Protein AF-A0A087SBV6-F1 (afdb_monomer)

Sequence (147 aa):
MGLTNSMKKAPKVNGNNGHVNSTHRCCAERRLLEAWVADARRHGVPAARVVSWVRRKFGAHMTVYRCRKDGSLGCSTPCLLCSRELARFDIKVHCSLEGGAWYSGRVTDVGAPAPILTSGQRRMIKGKAACMAERTLKTPNLAIPFR

Radius of gyration: 20.36 Å; Cα contacts (8 Å, |Δi|>4): 167; chains: 1; bounding box: 46×51×68 Å

Organism: Auxenochlorella protothecoides (NCBI:txid3075)

Solvent-accessible surface area (backbone atoms only — not comparable to full-atom values): 9055 Å² total; per-residue (Å²): 138,85,82,79,80,71,82,69,79,76,71,92,57,87,44,71,93,89,43,62,65,60,54,102,88,46,53,26,69,50,53,51,51,50,45,43,52,51,47,36,48,75,69,67,46,53,78,91,47,36,51,67,50,38,36,73,70,71,46,58,64,46,80,38,76,32,77,45,96,87,68,47,76,38,62,27,69,57,33,39,73,43,39,54,52,36,52,73,53,66,32,29,40,35,24,29,37,76,94,74,44,74,48,78,45,39,72,82,43,92,87,40,80,80,58,48,74,47,75,67,52,54,51,56,55,54,55,51,55,54,58,54,55,61,60,72,76,68,68,81,85,78,80,76,82,84,127

pLDDT: mean 79.95, std 17.67, range [38.31, 95.19]

Secondary structure (DSSP, 8-state):
-------PPPP--S-GGG-----SSS-HHHHHHHHHHHHHHHTT--GGGHHHHHHHHH-SEEEE-EE-TTSPEEP-PPPHHHHHHHHHHT-EEEEEPGGG-EEEEETTSTTPPPPPPPHHHHHHHHHHHHHHHHHHT----------

Structure (mmCIF, N/CA/C/O backbone):
data_AF-A0A087SBV6-F1
#
_entry.id   AF-A0A087SBV6-F1
#
loop_
_atom_site.group_PDB
_atom_site.id
_atom_site.type_symbol
_atom_site.label_atom_id
_atom_site.label_alt_id
_atom_site.label_comp_id
_atom_site.label_asym_id
_atom_site.label_entity_id
_atom_site.label_seq_id
_atom_site.pdbx_PDB_ins_code
_atom_site.Cartn_x
_atom_site.Cartn_y
_atom_site.Cartn_z
_atom_site.occupancy
_atom_site.B_iso_or_equiv
_atom_site.auth_seq_id
_atom_site.auth_comp_id
_atom_site.auth_asym_id
_atom_site.auth_atom_id
_atom_site.pdbx_PDB_model_num
ATOM 1 N N . MET A 1 1 ? -26.450 21.465 6.648 1.00 38.88 1 MET A N 1
ATOM 2 C CA . MET A 1 1 ? -25.365 20.565 7.103 1.00 38.88 1 MET A CA 1
ATOM 3 C C . MET A 1 1 ? -24.222 20.635 6.095 1.00 38.88 1 MET A C 1
ATOM 5 O O . MET A 1 1 ? -24.293 19.996 5.057 1.00 38.88 1 MET A O 1
ATOM 9 N N . GLY A 1 2 ? -23.226 21.493 6.334 1.00 38.31 2 GLY A N 1
ATOM 10 C CA . GLY A 1 2 ? -22.123 21.720 5.394 1.00 38.31 2 GLY A CA 1
ATOM 11 C C . GLY A 1 2 ? -20.965 20.753 5.634 1.00 38.31 2 GLY A C 1
ATOM 12 O O . GLY A 1 2 ? -20.220 20.918 6.595 1.00 38.31 2 GLY A O 1
ATOM 13 N N . LEU A 1 3 ? -20.787 19.758 4.763 1.00 40.50 3 LEU A N 1
ATOM 14 C CA . LEU A 1 3 ? -19.538 18.999 4.684 1.00 40.50 3 LEU A CA 1
ATOM 15 C C . LEU A 1 3 ? -18.569 19.781 3.797 1.00 40.50 3 LEU A C 1
ATOM 17 O O . LEU A 1 3 ? -18.498 19.561 2.590 1.00 40.50 3 LEU A O 1
ATOM 21 N N . THR A 1 4 ? -17.814 20.711 4.380 1.00 45.69 4 THR A N 1
ATOM 22 C CA . THR A 1 4 ? -16.658 21.274 3.684 1.00 45.69 4 THR A CA 1
ATOM 23 C C . THR A 1 4 ? -15.599 20.174 3.589 1.00 45.69 4 THR A C 1
ATOM 25 O O . THR A 1 4 ? -14.890 19.853 4.546 1.00 45.69 4 THR A O 1
ATOM 28 N N . ASN A 1 5 ? -15.513 19.535 2.419 1.00 45.31 5 ASN A N 1
ATOM 29 C CA . ASN A 1 5 ? -14.415 18.643 2.050 1.00 45.31 5 ASN A CA 1
ATOM 30 C C . ASN A 1 5 ? -13.142 19.480 1.869 1.00 45.31 5 ASN A C 1
ATOM 32 O O . ASN A 1 5 ? -12.639 19.684 0.771 1.00 45.31 5 ASN A O 1
ATOM 36 N N . SER A 1 6 ? -12.620 20.002 2.976 1.00 47.50 6 SER A N 1
ATOM 37 C CA . SER A 1 6 ? -11.307 20.619 3.009 1.00 47.50 6 SER A CA 1
ATOM 38 C C . SER A 1 6 ? -10.295 19.496 2.767 1.00 47.50 6 SER A C 1
ATOM 40 O O . SER A 1 6 ? -10.078 18.637 3.635 1.00 47.50 6 SER A O 1
ATOM 42 N N . MET A 1 7 ? -9.761 19.435 1.541 1.00 48.66 7 MET A N 1
ATOM 43 C CA . MET A 1 7 ? -8.653 18.562 1.152 1.00 48.66 7 MET A CA 1
ATOM 44 C C . MET A 1 7 ? -7.462 18.927 2.039 1.00 48.66 7 MET A C 1
ATOM 46 O O . MET A 1 7 ? -6.727 19.876 1.782 1.00 48.66 7 MET A O 1
ATOM 50 N N . LYS A 1 8 ? -7.338 18.232 3.173 1.00 58.12 8 LYS A N 1
ATOM 51 C CA . LYS A 1 8 ? -6.288 18.513 4.150 1.00 58.12 8 LYS A CA 1
ATOM 52 C C . LYS A 1 8 ? -4.943 18.137 3.537 1.00 58.12 8 LYS A C 1
ATOM 54 O O . LYS A 1 8 ? -4.803 17.066 2.949 1.00 58.12 8 LYS A O 1
ATOM 59 N N . LYS A 1 9 ? -3.974 19.037 3.703 1.00 62.97 9 LYS A N 1
ATOM 60 C CA . LYS A 1 9 ? -2.579 18.879 3.288 1.00 62.97 9 LYS A CA 1
ATOM 61 C C . LYS A 1 9 ? -2.042 17.523 3.758 1.00 62.97 9 LYS A C 1
ATOM 63 O O . LYS A 1 9 ? -2.229 17.167 4.920 1.00 62.97 9 LYS A O 1
ATOM 68 N N . ALA A 1 10 ? -1.389 16.790 2.856 1.00 65.88 10 ALA A N 1
ATOM 69 C CA . ALA A 1 10 ? -0.756 15.515 3.177 1.00 65.88 10 ALA A CA 1
ATOM 70 C C . ALA A 1 10 ? 0.203 15.667 4.378 1.00 65.88 10 ALA A C 1
ATOM 72 O O . ALA A 1 10 ? 0.821 16.733 4.530 1.00 65.88 10 ALA A O 1
ATOM 73 N N . PRO A 1 11 ? 0.347 14.636 5.233 1.00 70.38 11 PRO A N 1
ATOM 74 C CA . PRO A 1 11 ? 1.283 14.679 6.343 1.00 70.38 11 PRO A CA 1
ATOM 75 C C . PRO A 1 11 ? 2.683 14.981 5.811 1.00 70.38 11 PRO A C 1
ATOM 77 O O . PRO A 1 11 ? 3.074 14.493 4.751 1.00 70.38 11 PRO A O 1
ATOM 80 N N . LYS A 1 12 ? 3.452 15.790 6.549 1.00 63.44 12 LYS A N 1
ATOM 81 C CA . LYS A 1 12 ? 4.864 16.023 6.226 1.00 63.44 12 LYS A CA 1
ATOM 82 C C . LYS A 1 12 ? 5.615 14.697 6.364 1.00 63.44 12 LYS A C 1
ATOM 84 O O . LYS A 1 12 ? 5.953 14.285 7.472 1.00 63.44 12 LYS A O 1
ATOM 89 N N . VAL A 1 13 ? 5.838 14.022 5.244 1.00 62.84 13 VAL A N 1
ATOM 90 C CA . VAL A 1 13 ? 6.747 12.881 5.132 1.00 62.84 13 VAL A CA 1
ATOM 91 C C . VAL A 1 13 ? 8.058 13.413 4.558 1.00 62.84 13 VAL A C 1
ATOM 93 O O . VAL A 1 13 ? 8.024 14.274 3.684 1.00 62.84 13 VAL A O 1
ATOM 96 N N . ASN A 1 14 ? 9.209 12.935 5.043 1.00 53.38 14 ASN A N 1
ATOM 97 C CA . ASN A 1 14 ? 10.512 13.314 4.482 1.00 53.38 14 ASN A CA 1
ATOM 98 C C . ASN A 1 14 ? 10.571 12.881 3.007 1.00 53.38 14 ASN A C 1
ATOM 100 O O . ASN A 1 14 ? 10.780 11.699 2.718 1.00 53.38 14 ASN A O 1
ATOM 104 N N . GLY A 1 15 ? 10.338 13.833 2.106 1.00 51.22 15 GLY A N 1
ATOM 105 C CA . GLY A 1 15 ? 10.119 13.598 0.690 1.00 51.22 15 GLY A CA 1
ATOM 106 C C . GLY A 1 15 ? 9.921 14.910 -0.069 1.00 51.22 15 GLY A C 1
ATOM 107 O O . GLY A 1 15 ? 9.203 15.795 0.395 1.00 51.22 15 GLY A O 1
ATOM 108 N N . ASN A 1 16 ? 10.578 15.055 -1.219 1.00 50.56 16 ASN A N 1
ATOM 109 C CA . ASN A 1 16 ? 10.412 16.224 -2.082 1.00 50.56 16 ASN A CA 1
ATOM 110 C C . ASN A 1 16 ? 9.086 16.104 -2.856 1.00 50.56 16 ASN A C 1
ATOM 112 O O . ASN A 1 16 ? 8.738 15.020 -3.325 1.00 50.56 16 ASN A O 1
ATOM 116 N N . ASN A 1 17 ? 8.345 17.207 -3.006 1.00 53.69 17 ASN A N 1
ATOM 117 C CA . ASN A 1 17 ? 7.169 17.315 -3.885 1.00 53.69 17 ASN A CA 1
ATOM 118 C C . ASN A 1 17 ? 6.129 16.182 -3.748 1.00 53.69 17 ASN A C 1
ATOM 120 O O . ASN A 1 17 ? 5.671 15.641 -4.749 1.00 53.69 17 ASN A O 1
ATOM 124 N N . GLY A 1 18 ? 5.773 15.779 -2.524 1.00 66.56 18 GLY A N 1
ATOM 125 C CA . GLY A 1 18 ? 4.726 14.770 -2.290 1.00 66.56 18 GLY A CA 1
ATOM 126 C C . GLY A 1 18 ? 5.132 13.313 -2.556 1.00 66.56 18 GLY A C 1
ATOM 127 O O . GLY A 1 18 ? 4.298 12.423 -2.409 1.00 66.56 18 GLY A O 1
ATOM 128 N N . HIS A 1 19 ? 6.399 13.049 -2.888 1.00 76.88 19 HIS A N 1
ATOM 129 C CA . HIS A 1 19 ? 6.930 11.701 -3.098 1.00 76.88 19 HIS A CA 1
ATOM 130 C C . HIS A 1 19 ? 7.607 11.177 -1.832 1.00 76.88 19 HIS A C 1
ATOM 132 O O . HIS A 1 19 ? 8.350 11.905 -1.179 1.00 76.88 19 HIS A O 1
ATOM 138 N N . VAL A 1 20 ? 7.403 9.902 -1.494 1.00 87.75 20 VAL A N 1
ATOM 139 C CA . VAL A 1 20 ? 8.072 9.253 -0.354 1.00 87.75 20 VAL A CA 1
ATOM 140 C C . VAL A 1 20 ? 9.120 8.278 -0.864 1.00 87.75 20 VAL A C 1
ATOM 142 O O . VAL A 1 20 ? 8.814 7.391 -1.652 1.00 87.75 20 VAL A O 1
ATOM 145 N N . ASN A 1 21 ? 10.350 8.412 -0.372 1.00 89.00 21 ASN A N 1
ATOM 146 C CA . ASN A 1 21 ? 11.450 7.523 -0.736 1.00 89.00 21 ASN A CA 1
ATOM 147 C C . ASN A 1 21 ? 11.608 6.369 0.265 1.00 89.00 21 ASN A C 1
ATOM 149 O O . ASN A 1 21 ? 11.353 6.507 1.469 1.00 89.00 21 ASN A O 1
ATOM 153 N N . SER A 1 22 ? 12.076 5.224 -0.236 1.00 86.88 22 SER A N 1
ATOM 154 C CA . SER A 1 22 ? 12.476 4.090 0.599 1.00 86.88 22 SER A CA 1
ATOM 155 C C . SER A 1 22 ? 13.759 4.395 1.372 1.00 86.88 22 SER A C 1
ATOM 157 O O . SER A 1 22 ? 14.623 5.124 0.891 1.00 86.88 22 SER A O 1
ATOM 159 N N . THR A 1 23 ? 13.929 3.773 2.536 1.00 86.69 23 THR A N 1
ATOM 160 C CA . THR A 1 23 ? 15.184 3.797 3.300 1.00 86.69 23 THR A CA 1
ATOM 161 C C . THR A 1 23 ? 15.727 2.387 3.494 1.00 86.69 23 THR A C 1
ATOM 163 O O . THR A 1 23 ? 15.042 1.399 3.236 1.00 86.69 23 THR A O 1
ATOM 166 N N . HIS A 1 24 ? 16.949 2.270 4.022 1.00 82.31 24 HIS A N 1
ATOM 167 C CA . HIS A 1 24 ? 17.573 0.976 4.320 1.00 82.31 24 HIS A CA 1
ATOM 168 C C . HIS A 1 24 ? 16.779 0.108 5.321 1.00 82.31 24 HIS A C 1
ATOM 170 O O . HIS A 1 24 ? 17.033 -1.089 5.422 1.00 82.31 24 HIS A O 1
ATOM 176 N N . ARG A 1 25 ? 15.817 0.689 6.060 1.00 81.81 25 ARG A N 1
ATOM 177 C CA . ARG A 1 25 ? 14.986 -0.022 7.051 1.00 81.81 25 ARG A CA 1
ATOM 178 C C . ARG A 1 25 ? 13.568 -0.311 6.571 1.00 81.81 25 ARG A C 1
ATOM 180 O O . ARG A 1 25 ? 12.964 -1.280 7.025 1.00 81.81 25 ARG A O 1
ATOM 187 N N . CYS A 1 26 ? 13.007 0.530 5.702 1.00 86.50 26 CYS A N 1
ATOM 188 C CA . CYS A 1 26 ? 11.600 0.436 5.329 1.00 86.50 26 CYS A CA 1
ATOM 189 C C . CYS A 1 26 ? 11.346 0.931 3.902 1.00 86.50 26 CYS A C 1
ATOM 191 O O . CYS A 1 26 ? 11.955 1.894 3.436 1.00 86.50 26 CYS A O 1
ATOM 193 N N . CYS A 1 27 ? 10.421 0.262 3.220 1.00 91.44 27 CYS A N 1
ATOM 194 C CA . CYS A 1 27 ? 10.006 0.601 1.863 1.00 91.44 27 CYS A CA 1
ATOM 195 C C . CYS A 1 27 ? 9.162 1.890 1.866 1.00 91.44 27 CYS A C 1
ATOM 197 O O . CYS A 1 27 ? 8.613 2.273 2.903 1.00 91.44 27 CYS A O 1
ATOM 199 N N . ALA A 1 28 ? 9.080 2.564 0.720 1.00 92.31 28 ALA A N 1
ATOM 200 C CA . ALA A 1 28 ? 8.401 3.852 0.580 1.00 92.31 28 ALA A CA 1
ATOM 201 C C . ALA A 1 28 ? 6.911 3.780 0.960 1.00 92.31 28 ALA A C 1
ATOM 203 O O . ALA A 1 28 ? 6.404 4.638 1.677 1.00 92.31 28 ALA A O 1
ATOM 204 N N . GLU A 1 29 ? 6.245 2.708 0.542 1.00 92.88 29 GLU A N 1
ATOM 205 C CA . GLU A 1 29 ? 4.819 2.439 0.714 1.00 92.88 29 GLU A CA 1
ATOM 206 C C . GLU A 1 29 ? 4.441 2.404 2.195 1.00 92.88 29 GLU A C 1
ATOM 208 O O . GLU A 1 29 ? 3.543 3.106 2.654 1.00 92.88 29 GLU A O 1
ATOM 213 N N . ARG A 1 30 ? 5.183 1.613 2.976 1.00 93.00 30 ARG A N 1
ATOM 214 C CA . ARG A 1 30 ? 4.945 1.483 4.416 1.00 93.00 30 ARG A CA 1
ATOM 215 C C . ARG A 1 30 ? 5.268 2.765 5.162 1.00 93.00 30 ARG A C 1
ATOM 217 O O . ARG A 1 30 ? 4.497 3.144 6.030 1.00 93.00 30 ARG A O 1
ATOM 224 N N . ARG A 1 31 ? 6.342 3.471 4.790 1.00 92.88 31 ARG A N 1
ATOM 225 C CA . ARG A 1 31 ? 6.670 4.780 5.384 1.00 92.88 31 ARG A CA 1
ATOM 226 C C . ARG A 1 31 ? 5.550 5.794 5.162 1.00 92.88 31 ARG A C 1
ATOM 228 O O . ARG A 1 31 ? 5.217 6.549 6.071 1.00 92.88 31 ARG A O 1
ATOM 235 N N . LEU A 1 32 ? 4.974 5.805 3.963 1.00 91.75 32 LEU A N 1
ATOM 236 C CA . LEU A 1 32 ? 3.858 6.678 3.623 1.00 91.75 32 LEU A CA 1
ATOM 237 C C . LEU A 1 32 ? 2.616 6.339 4.459 1.00 91.75 32 LEU A C 1
ATOM 239 O O . LEU A 1 32 ? 2.045 7.229 5.087 1.00 91.75 32 LEU A O 1
ATOM 243 N N . LEU A 1 33 ? 2.233 5.062 4.535 1.00 92.25 33 LEU A N 1
ATOM 244 C CA . LEU A 1 33 ? 1.091 4.625 5.347 1.00 92.25 33 LEU A CA 1
ATOM 245 C C . LEU A 1 33 ? 1.307 4.875 6.845 1.00 92.25 33 LEU A C 1
ATOM 247 O O . LEU A 1 33 ? 0.404 5.362 7.520 1.00 92.25 33 LEU A O 1
ATOM 251 N N . GLU A 1 34 ? 2.507 4.618 7.365 1.00 92.25 34 GLU A N 1
ATOM 252 C CA . GLU A 1 34 ? 2.879 4.918 8.751 1.00 92.25 34 GLU A CA 1
ATOM 253 C C . GLU A 1 34 ? 2.752 6.414 9.062 1.00 92.25 34 GLU A C 1
ATOM 255 O O . GLU A 1 34 ? 2.253 6.772 10.130 1.00 92.25 34 GLU A O 1
ATOM 260 N N . ALA A 1 35 ? 3.132 7.294 8.130 1.00 91.50 35 ALA A N 1
ATOM 261 C CA . ALA A 1 35 ? 2.966 8.735 8.296 1.00 91.50 35 ALA A CA 1
ATOM 262 C C . ALA A 1 35 ? 1.485 9.136 8.391 1.00 91.50 35 ALA A C 1
ATOM 264 O O . ALA A 1 35 ? 1.128 9.953 9.240 1.00 91.50 35 ALA A O 1
ATOM 265 N N . TRP A 1 36 ? 0.613 8.526 7.585 1.00 92.19 36 TRP A N 1
ATOM 266 C CA . TRP A 1 36 ? -0.836 8.738 7.670 1.00 92.19 36 TRP A CA 1
ATOM 267 C C . TRP A 1 36 ? -1.455 8.168 8.946 1.00 92.19 36 TRP A C 1
ATOM 269 O O . TRP A 1 36 ? -2.334 8.794 9.535 1.00 92.19 36 TRP A O 1
ATOM 279 N N . VAL A 1 37 ? -0.987 7.010 9.413 1.00 93.44 37 VAL A N 1
ATOM 280 C CA . VAL A 1 37 ? -1.411 6.436 10.698 1.00 93.44 37 VAL A CA 1
ATOM 281 C C . VAL A 1 37 ? -0.985 7.332 11.860 1.00 93.44 37 VAL A C 1
ATOM 283 O O . VAL A 1 37 ? -1.773 7.566 12.777 1.00 93.44 37 VAL A O 1
ATOM 286 N N . ALA A 1 38 ? 0.240 7.858 11.831 1.00 92.19 38 ALA A N 1
ATOM 287 C CA . ALA A 1 38 ? 0.717 8.814 12.825 1.00 92.19 38 ALA A CA 1
ATOM 288 C C . ALA A 1 38 ? -0.116 10.103 12.800 1.00 92.19 38 ALA A C 1
ATOM 290 O O . ALA A 1 38 ? -0.471 10.625 13.855 1.00 92.19 38 ALA A O 1
ATOM 291 N N . ASP A 1 39 ? -0.488 10.579 11.613 1.00 91.62 39 ASP A N 1
ATOM 292 C CA . ASP A 1 39 ? -1.349 11.748 11.460 1.00 91.62 39 ASP A CA 1
ATOM 293 C C . ASP A 1 39 ? -2.760 11.518 12.017 1.00 91.62 39 ASP A C 1
ATOM 295 O O . ASP A 1 39 ? -3.269 12.338 12.780 1.00 91.62 39 ASP A O 1
ATOM 299 N N . ALA A 1 40 ? -3.352 10.351 11.747 1.00 93.00 40 ALA A N 1
ATOM 300 C CA . ALA A 1 40 ? -4.629 9.948 12.331 1.00 93.00 40 ALA A CA 1
ATOM 301 C C . ALA A 1 40 ? -4.574 9.973 13.868 1.00 93.00 40 ALA A C 1
ATOM 303 O O . ALA A 1 40 ? -5.486 10.479 14.521 1.00 93.00 40 ALA A O 1
ATOM 304 N N . ARG A 1 41 ? -3.476 9.476 14.452 1.00 92.75 41 ARG A N 1
ATOM 305 C CA . ARG A 1 41 ? -3.261 9.490 15.907 1.00 92.75 41 ARG A CA 1
ATOM 306 C C . ARG A 1 41 ? -3.114 10.905 16.461 1.00 92.75 41 ARG A C 1
ATOM 308 O O . ARG A 1 41 ? -3.720 11.200 17.484 1.00 92.75 41 ARG A O 1
ATOM 315 N N . ARG A 1 42 ? -2.383 11.794 15.775 1.00 92.56 42 ARG A N 1
ATOM 316 C CA . ARG A 1 42 ? -2.303 13.223 16.144 1.00 92.56 42 ARG A CA 1
ATOM 317 C C . ARG A 1 42 ? -3.672 13.902 16.126 1.00 92.56 42 ARG A C 1
ATOM 319 O O . ARG A 1 42 ? -3.918 14.802 16.916 1.00 92.56 42 ARG A O 1
ATOM 326 N N . HIS A 1 43 ? -4.570 13.437 15.262 1.00 91.19 43 HIS A N 1
ATOM 327 C CA . HIS A 1 43 ? -5.960 13.881 15.198 1.00 91.19 43 HIS A CA 1
ATOM 328 C C . HIS A 1 43 ? -6.902 13.181 16.194 1.00 91.19 43 HIS A C 1
ATOM 330 O O . HIS A 1 43 ? -8.115 13.358 16.097 1.00 91.19 43 HIS A O 1
ATOM 336 N N . GLY A 1 44 ? -6.381 12.382 17.131 1.00 94.75 44 GLY A N 1
ATOM 337 C CA . GLY A 1 44 ? -7.184 11.702 18.150 1.00 94.75 44 GLY A CA 1
ATOM 338 C C . GLY A 1 44 ? -8.078 10.590 17.595 1.00 94.75 44 GLY A C 1
ATOM 339 O O . GLY A 1 44 ? -9.064 10.217 18.225 1.00 94.75 44 GLY A O 1
ATOM 340 N N . VAL A 1 45 ? -7.779 10.062 16.404 1.00 95.19 45 VAL A N 1
ATOM 341 C CA . VAL A 1 45 ? -8.582 8.997 15.793 1.00 95.19 45 VAL A CA 1
ATOM 342 C C . VAL A 1 45 ? -8.370 7.687 16.565 1.00 95.19 45 VAL A C 1
ATOM 344 O O . VAL A 1 45 ? -7.232 7.214 16.646 1.00 95.19 45 VAL A O 1
ATOM 347 N N . PRO A 1 46 ? -9.440 7.047 17.080 1.00 94.94 46 PRO A N 1
ATOM 348 C CA . PRO A 1 46 ? -9.331 5.757 17.756 1.00 94.94 46 PRO A CA 1
ATOM 349 C C . PRO A 1 46 ? -8.753 4.681 16.835 1.00 94.94 46 PRO A C 1
ATOM 351 O O . PRO A 1 46 ? -9.068 4.656 15.644 1.00 94.94 46 PRO A O 1
ATOM 354 N N . ALA A 1 47 ? -7.976 3.742 17.387 1.00 92.94 47 ALA A N 1
ATOM 355 C CA . ALA A 1 47 ? -7.280 2.700 16.620 1.00 92.94 47 ALA A CA 1
ATOM 356 C C . ALA A 1 47 ? -8.200 1.932 15.648 1.00 92.94 47 ALA A C 1
ATOM 358 O O . ALA A 1 47 ? -7.834 1.725 14.491 1.00 92.94 47 ALA A O 1
ATOM 359 N N . ALA A 1 48 ? -9.421 1.601 16.081 1.00 94.19 48 ALA A N 1
ATOM 360 C CA . ALA A 1 48 ? -10.424 0.914 15.263 1.00 94.19 48 ALA A CA 1
ATOM 361 C C . ALA A 1 48 ? -10.867 1.715 14.020 1.00 94.19 48 ALA A C 1
ATOM 363 O O . ALA A 1 48 ? -11.276 1.140 13.015 1.00 94.19 48 ALA A O 1
ATOM 364 N N . ARG A 1 49 ? -10.766 3.049 14.059 1.00 94.94 49 ARG A N 1
ATOM 365 C CA . ARG A 1 49 ? -11.179 3.957 12.975 1.00 94.94 49 ARG A CA 1
ATOM 366 C C . ARG A 1 49 ? -10.014 4.468 12.133 1.00 94.94 49 ARG A C 1
ATOM 368 O O . ARG A 1 49 ? -10.243 5.194 11.168 1.00 94.94 49 ARG A O 1
ATOM 375 N N . VAL A 1 50 ? -8.775 4.100 12.461 1.00 94.19 50 VAL A N 1
ATOM 376 C CA . VAL A 1 50 ? -7.589 4.582 11.736 1.00 94.19 50 VAL A CA 1
ATOM 377 C C . VAL A 1 50 ? -7.649 4.180 10.267 1.00 94.19 50 VAL A C 1
ATOM 379 O O . VAL A 1 50 ? -7.433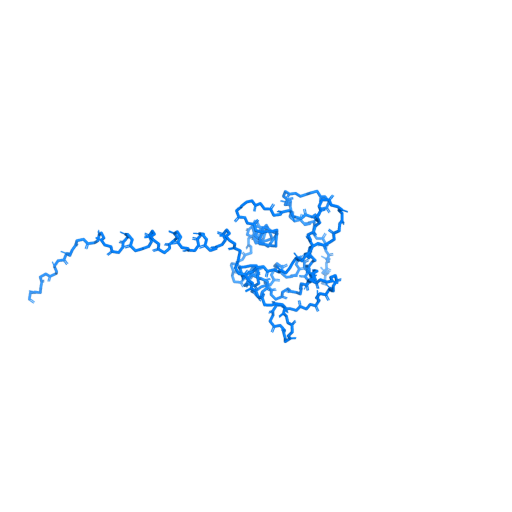 5.025 9.409 1.00 94.19 50 VAL A O 1
ATOM 382 N N . VAL A 1 51 ? -8.005 2.931 9.954 1.00 92.94 51 VAL A N 1
ATOM 383 C CA . VAL A 1 51 ? -8.041 2.448 8.562 1.00 92.94 51 VAL A CA 1
ATOM 384 C C . VAL A 1 51 ? -9.032 3.250 7.716 1.00 92.94 51 VAL A C 1
ATOM 386 O O . VAL A 1 51 ? -8.664 3.776 6.668 1.00 92.94 51 VAL A O 1
ATOM 389 N N . SER A 1 52 ? -10.272 3.412 8.186 1.00 93.44 52 SER A N 1
ATOM 390 C CA . SER A 1 52 ? -11.296 4.177 7.461 1.00 93.44 52 SER A CA 1
ATOM 391 C C . SER A 1 52 ? -10.974 5.673 7.386 1.00 93.44 52 SER A C 1
ATOM 393 O O . SER A 1 52 ? -11.318 6.339 6.408 1.00 93.44 52 SER A O 1
ATOM 395 N N . TRP A 1 53 ? -10.285 6.223 8.389 1.00 93.19 53 TRP A N 1
ATOM 396 C CA . TRP A 1 53 ? -9.803 7.600 8.356 1.00 93.19 53 TRP A CA 1
ATOM 397 C C . TRP A 1 53 ? -8.691 7.793 7.324 1.00 93.19 53 TRP A C 1
ATOM 399 O O . TRP A 1 53 ? -8.792 8.702 6.501 1.00 93.19 53 TRP A O 1
ATOM 409 N N . VAL A 1 54 ? -7.684 6.913 7.320 1.00 91.88 54 VAL A N 1
ATOM 410 C CA . VAL A 1 54 ? -6.562 6.959 6.373 1.00 91.88 54 VAL A CA 1
ATOM 411 C C . VAL A 1 54 ? -7.080 6.826 4.948 1.00 91.88 54 VAL A C 1
ATOM 413 O O . VAL A 1 54 ? -6.767 7.679 4.130 1.00 91.88 54 VAL A O 1
ATOM 416 N N . ARG A 1 55 ? -7.961 5.859 4.660 1.00 91.00 55 ARG A N 1
ATOM 417 C CA . ARG A 1 55 ? -8.566 5.691 3.324 1.00 91.00 55 ARG A CA 1
ATOM 418 C C . ARG A 1 55 ? -9.254 6.955 2.809 1.00 91.00 55 ARG A C 1
ATOM 420 O O . ARG A 1 55 ? -9.077 7.325 1.655 1.00 91.00 55 ARG A O 1
ATOM 427 N N . ARG A 1 56 ? -10.010 7.654 3.664 1.00 90.56 56 ARG A N 1
ATOM 428 C CA . ARG A 1 56 ? -10.678 8.910 3.279 1.00 90.56 56 ARG A CA 1
ATOM 429 C C . ARG A 1 56 ? -9.711 10.061 3.013 1.00 90.56 56 ARG A C 1
ATOM 431 O O . ARG A 1 56 ? -10.072 10.973 2.279 1.00 90.56 56 ARG A O 1
ATOM 438 N N . LYS A 1 57 ? -8.544 10.082 3.662 1.00 88.88 57 LYS A N 1
ATOM 439 C CA . LYS A 1 57 ? -7.585 11.193 3.561 1.00 88.88 57 LYS A CA 1
ATOM 440 C C . LYS A 1 57 ? -6.502 10.965 2.518 1.00 88.88 57 LYS A C 1
ATOM 442 O O . LYS A 1 57 ? -6.175 11.889 1.787 1.00 88.88 57 LYS A O 1
ATOM 447 N N . PHE A 1 58 ? -5.985 9.749 2.452 1.00 86.50 58 PHE A N 1
ATOM 448 C CA . PHE A 1 58 ? -4.985 9.332 1.483 1.00 86.50 58 PHE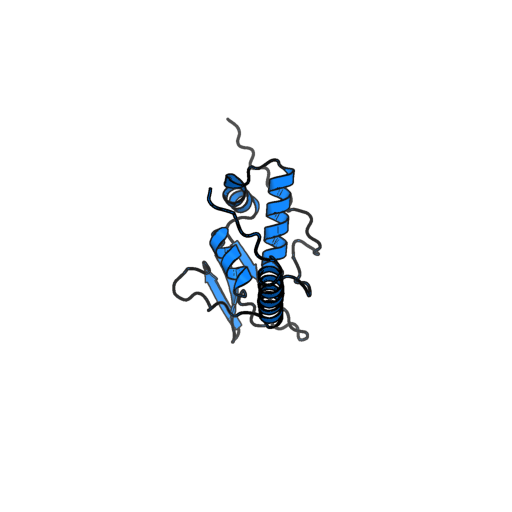 A CA 1
ATOM 449 C C . PHE A 1 58 ? -5.580 9.146 0.082 1.00 86.50 58 PHE A C 1
ATOM 451 O O . PHE A 1 58 ? -4.928 9.462 -0.907 1.00 86.50 58 PHE A O 1
ATOM 458 N N . GLY A 1 59 ? -6.822 8.663 0.002 1.00 86.56 59 GLY A N 1
ATOM 459 C CA . GLY A 1 59 ? -7.442 8.223 -1.243 1.00 86.56 59 GLY A CA 1
ATOM 460 C C . GLY A 1 59 ? -7.364 6.705 -1.421 1.00 86.56 59 GLY A C 1
ATOM 461 O O . GLY A 1 59 ? -6.957 5.968 -0.521 1.00 86.56 59 GLY A O 1
ATOM 462 N N . ALA A 1 60 ? -7.806 6.231 -2.588 1.00 86.06 60 ALA A N 1
ATOM 463 C CA . ALA A 1 60 ? -7.940 4.801 -2.882 1.00 86.06 60 ALA A CA 1
ATOM 464 C C . ALA A 1 60 ? -6.784 4.214 -3.712 1.00 86.06 60 ALA A C 1
ATOM 466 O O . ALA A 1 60 ? -6.793 3.012 -3.972 1.00 86.06 60 ALA A O 1
ATOM 467 N N . HIS A 1 61 ? -5.815 5.034 -4.133 1.00 90.94 61 HIS A N 1
ATOM 468 C CA . HIS A 1 61 ? -4.788 4.661 -5.108 1.00 90.94 61 HIS A CA 1
ATOM 469 C C . HIS A 1 61 ? -3.391 5.080 -4.647 1.00 90.94 61 HIS A C 1
ATOM 471 O O . HIS A 1 61 ? -3.223 6.142 -4.052 1.00 90.94 61 HIS A O 1
ATOM 477 N N . MET A 1 62 ? -2.384 4.267 -4.961 1.00 91.56 62 MET A N 1
ATOM 478 C CA . MET A 1 62 ? -0.975 4.560 -4.715 1.00 91.56 62 MET A CA 1
ATOM 479 C C . MET A 1 62 ? -0.126 4.125 -5.907 1.00 91.56 62 MET A C 1
ATOM 481 O O . MET A 1 62 ? -0.182 2.966 -6.312 1.00 91.56 62 MET A O 1
ATOM 485 N N . THR A 1 63 ? 0.705 5.025 -6.426 1.00 92.81 63 THR A N 1
ATOM 486 C CA . THR A 1 63 ? 1.662 4.707 -7.493 1.00 92.81 63 THR A CA 1
ATOM 487 C C . THR A 1 63 ? 3.027 4.396 -6.895 1.00 92.81 63 THR A C 1
ATOM 489 O O . THR A 1 63 ? 3.564 5.181 -6.115 1.00 92.81 63 THR A O 1
ATOM 492 N N . VAL A 1 64 ? 3.601 3.256 -7.270 1.00 92.75 64 VAL A N 1
ATOM 493 C CA . VAL A 1 64 ? 4.928 2.807 -6.847 1.00 92.75 64 VAL A CA 1
ATOM 494 C C . VAL A 1 64 ? 5.783 2.625 -8.083 1.00 92.75 64 VAL A C 1
ATOM 496 O O . VAL A 1 64 ? 5.494 1.794 -8.941 1.00 92.75 64 VAL A O 1
ATOM 499 N N . TYR A 1 65 ? 6.877 3.364 -8.165 1.00 91.50 65 TYR A N 1
ATOM 500 C CA . TYR A 1 65 ? 7.825 3.257 -9.263 1.00 91.50 65 TYR A CA 1
ATOM 501 C C . TYR A 1 65 ? 9.250 3.245 -8.721 1.00 91.50 65 TYR A C 1
ATOM 503 O O . TYR A 1 65 ? 9.528 3.692 -7.607 1.00 91.50 65 TYR A O 1
ATOM 511 N N . ARG A 1 66 ? 10.161 2.693 -9.517 1.00 89.88 66 ARG A N 1
ATOM 512 C CA . ARG A 1 66 ? 11.585 2.653 -9.209 1.00 89.88 66 ARG A CA 1
ATOM 513 C C . ARG A 1 66 ? 12.344 3.190 -10.406 1.00 89.88 66 ARG A C 1
ATOM 515 O O . ARG A 1 66 ? 12.366 2.540 -11.443 1.00 89.88 66 ARG A O 1
ATOM 522 N N . CYS A 1 67 ? 13.003 4.329 -10.241 1.00 89.31 67 CYS A N 1
ATOM 523 C CA . CYS A 1 67 ? 13.913 4.846 -11.256 1.00 89.31 67 CYS A CA 1
ATOM 524 C C . CYS A 1 67 ? 15.284 4.186 -11.103 1.00 89.31 67 CYS A C 1
ATOM 526 O O . CYS A 1 67 ? 15.835 4.099 -9.999 1.00 89.31 67 CYS A O 1
ATOM 528 N N . ARG A 1 68 ? 15.825 3.687 -12.209 1.00 88.38 68 ARG A N 1
ATOM 529 C CA . ARG A 1 68 ? 17.214 3.245 -12.318 1.00 88.38 68 ARG A CA 1
ATOM 530 C C . ARG A 1 68 ? 18.110 4.442 -12.680 1.00 88.38 68 ARG A C 1
ATOM 532 O O . ARG A 1 68 ? 17.624 5.545 -12.920 1.00 88.38 68 ARG A O 1
ATOM 539 N N . LYS A 1 69 ? 19.435 4.251 -12.644 1.00 89.81 69 LYS A N 1
ATOM 540 C CA . LYS A 1 69 ? 20.417 5.337 -12.863 1.00 89.81 69 LYS A CA 1
ATOM 541 C C . LYS A 1 69 ? 20.393 5.899 -14.288 1.00 89.81 69 LYS A C 1
ATOM 543 O O . LYS A 1 69 ? 20.710 7.059 -14.486 1.00 89.81 69 LYS A O 1
ATOM 548 N N . ASP A 1 70 ? 20.007 5.067 -15.242 1.00 89.50 70 ASP A N 1
ATOM 549 C CA . ASP A 1 70 ? 19.762 5.366 -16.655 1.00 89.50 70 ASP A CA 1
ATOM 550 C C . ASP A 1 70 ? 18.423 6.087 -16.894 1.00 89.50 70 ASP A C 1
ATOM 552 O O . ASP A 1 70 ? 18.061 6.351 -18.033 1.00 89.50 70 ASP A O 1
ATOM 556 N N . GLY A 1 71 ? 17.658 6.388 -15.839 1.00 86.19 71 GLY A N 1
ATOM 557 C CA . GLY A 1 71 ? 16.348 7.032 -15.943 1.00 86.19 71 GLY A CA 1
ATOM 558 C C . GLY A 1 71 ? 15.211 6.083 -16.327 1.00 86.19 71 GLY A C 1
ATOM 559 O O . GLY A 1 71 ? 14.049 6.483 -16.277 1.00 86.19 71 GLY A O 1
ATOM 560 N N . SER A 1 72 ? 15.508 4.818 -16.643 1.00 88.12 72 SER A N 1
ATOM 561 C CA . SER A 1 72 ? 14.485 3.822 -16.953 1.00 88.12 72 SER A CA 1
ATOM 562 C C . SER A 1 72 ? 13.721 3.377 -15.702 1.00 88.12 72 SER A C 1
ATOM 564 O O . SER A 1 72 ? 14.207 3.442 -14.563 1.00 88.12 72 SER A O 1
ATOM 566 N N . LEU A 1 73 ? 12.492 2.905 -15.913 1.00 90.06 73 LEU A N 1
ATOM 567 C CA . LEU A 1 73 ? 11.682 2.317 -14.855 1.00 90.06 73 LEU A CA 1
ATOM 568 C C . LEU A 1 73 ? 12.080 0.856 -14.642 1.00 90.06 73 LEU A C 1
ATOM 570 O O . LEU A 1 73 ? 12.030 0.030 -15.548 1.00 90.06 73 LEU A O 1
ATOM 574 N N . GLY A 1 74 ? 12.457 0.525 -13.411 1.00 89.75 74 GLY A N 1
ATOM 575 C CA . GLY A 1 74 ? 12.624 -0.853 -12.970 1.00 89.75 74 GLY A CA 1
ATOM 576 C C . GLY A 1 74 ? 11.328 -1.442 -12.415 1.00 89.75 74 GLY A C 1
ATOM 577 O O . GLY A 1 74 ? 10.402 -0.712 -12.063 1.00 89.75 74 GLY A O 1
ATOM 578 N N . CYS A 1 75 ? 11.317 -2.766 -12.244 1.00 90.38 75 CYS A N 1
ATOM 579 C CA . CYS A 1 75 ? 10.249 -3.461 -11.530 1.00 90.38 75 CYS A CA 1
ATOM 580 C C . CYS A 1 75 ? 10.102 -2.900 -10.104 1.00 90.38 75 CYS A C 1
ATOM 582 O O . CYS A 1 75 ? 11.072 -2.827 -9.334 1.00 90.38 75 CYS A O 1
ATOM 584 N N . SER A 1 76 ? 8.881 -2.491 -9.774 1.00 92.00 76 SER A N 1
ATOM 585 C CA . SER A 1 76 ? 8.493 -1.851 -8.516 1.00 92.00 76 SER A CA 1
ATOM 586 C C . SER A 1 76 ? 7.362 -2.603 -7.812 1.00 92.00 76 SER A C 1
ATOM 588 O O . SER A 1 76 ? 6.594 -2.022 -7.046 1.00 92.00 76 SER A O 1
ATOM 590 N N . THR A 1 77 ? 7.270 -3.912 -8.057 1.00 92.12 77 THR A N 1
ATOM 591 C CA . THR A 1 77 ? 6.307 -4.790 -7.387 1.00 92.12 77 THR A CA 1
ATOM 592 C C . THR A 1 77 ? 6.446 -4.682 -5.861 1.00 92.12 77 THR A C 1
ATOM 594 O O . THR A 1 77 ? 7.556 -4.849 -5.336 1.00 92.12 77 THR A O 1
ATOM 597 N N . PRO A 1 78 ? 5.347 -4.425 -5.123 1.00 92.75 78 PRO A N 1
ATOM 598 C CA . PRO A 1 78 ? 5.392 -4.316 -3.675 1.00 92.75 78 PRO A CA 1
ATOM 599 C C . PRO A 1 78 ? 5.836 -5.636 -3.041 1.00 92.75 78 PRO A C 1
ATOM 601 O O . PRO A 1 78 ? 5.371 -6.727 -3.367 1.00 92.75 78 PRO A O 1
ATOM 604 N N . CYS A 1 79 ? 6.760 -5.531 -2.091 1.00 92.75 79 CYS A N 1
ATOM 605 C CA . CYS A 1 79 ? 7.226 -6.684 -1.329 1.00 92.75 79 CYS A CA 1
ATOM 606 C C . CYS A 1 79 ? 6.159 -7.199 -0.351 1.00 92.75 79 CYS A C 1
ATOM 608 O O . CYS A 1 79 ? 5.238 -6.469 0.016 1.00 92.75 79 CYS A O 1
ATOM 610 N N . LEU A 1 80 ? 6.346 -8.410 0.187 1.00 92.81 80 LEU A N 1
ATOM 611 C CA . LEU A 1 80 ? 5.352 -9.079 1.044 1.00 92.81 80 LEU A CA 1
ATOM 612 C C . LEU A 1 80 ? 4.801 -8.225 2.190 1.00 92.81 80 LEU A C 1
ATOM 614 O O . LEU A 1 80 ? 3.593 -8.197 2.417 1.00 92.81 80 LEU A O 1
ATOM 618 N N . LEU A 1 81 ? 5.664 -7.511 2.914 1.00 92.81 81 LEU A N 1
ATOM 619 C CA . LEU A 1 81 ? 5.196 -6.668 4.016 1.00 92.81 81 LEU A CA 1
ATOM 620 C C . LEU A 1 81 ? 4.435 -5.429 3.529 1.00 92.81 81 LEU A C 1
ATOM 622 O O . LEU A 1 81 ? 3.544 -4.968 4.233 1.00 92.81 81 LEU A O 1
ATOM 626 N N . CYS A 1 82 ? 4.770 -4.892 2.353 1.00 93.94 82 CYS A N 1
ATOM 627 C CA . CYS A 1 82 ? 4.010 -3.785 1.773 1.00 93.94 82 CYS A CA 1
ATOM 628 C C . CYS A 1 82 ? 2.660 -4.277 1.262 1.00 93.94 82 CYS A C 1
ATOM 630 O O . CYS A 1 82 ? 1.659 -3.634 1.548 1.00 93.94 82 CYS A O 1
ATOM 632 N N . SER A 1 83 ? 2.601 -5.445 0.617 1.00 94.31 83 SER A N 1
ATOM 633 C CA . SER A 1 83 ? 1.333 -6.025 0.165 1.00 94.31 83 SER A CA 1
ATOM 634 C C . SER A 1 83 ? 0.381 -6.309 1.327 1.00 94.31 83 SER A C 1
ATOM 636 O O . SER A 1 83 ? -0.808 -6.037 1.218 1.00 94.31 83 SER A O 1
ATOM 638 N N . ARG A 1 84 ? 0.882 -6.757 2.485 1.00 93.44 84 ARG A N 1
ATOM 639 C CA . ARG A 1 84 ? 0.046 -6.916 3.690 1.00 93.44 84 ARG A CA 1
ATOM 640 C C . ARG A 1 84 ? -0.563 -5.599 4.172 1.00 93.44 84 ARG A C 1
ATOM 642 O O . ARG A 1 84 ? -1.751 -5.559 4.477 1.00 93.44 84 ARG A O 1
ATOM 649 N N . GLU A 1 85 ? 0.225 -4.526 4.226 1.00 93.75 85 GLU A N 1
ATOM 650 C CA . GLU A 1 85 ? -0.301 -3.209 4.608 1.00 93.75 85 GLU A CA 1
ATOM 651 C C . GLU A 1 85 ? -1.267 -2.665 3.545 1.00 93.75 85 GLU A C 1
ATOM 653 O O . GLU A 1 85 ? -2.332 -2.162 3.885 1.00 93.75 85 GLU A O 1
ATOM 658 N N . LEU A 1 86 ? -0.977 -2.839 2.255 1.00 94.19 86 LEU A N 1
ATOM 659 C CA . LEU A 1 86 ? -1.882 -2.411 1.185 1.00 94.19 86 LEU A CA 1
ATOM 660 C C . LEU A 1 86 ? -3.227 -3.134 1.222 1.00 94.19 86 LEU A C 1
ATOM 662 O O . LEU A 1 86 ? -4.261 -2.489 1.056 1.00 94.19 86 LEU A O 1
ATOM 666 N N . ALA A 1 87 ? -3.224 -4.437 1.511 1.00 94.00 87 ALA A N 1
ATOM 667 C CA . ALA A 1 87 ? -4.443 -5.209 1.726 1.00 94.00 87 ALA A CA 1
ATOM 668 C C . ALA A 1 87 ? -5.214 -4.711 2.959 1.00 94.00 87 ALA A C 1
ATOM 670 O O . ALA A 1 87 ? -6.424 -4.516 2.896 1.00 94.00 87 ALA A O 1
ATOM 671 N N . ARG A 1 88 ? -4.513 -4.428 4.066 1.00 93.56 88 ARG A N 1
ATOM 672 C CA . ARG A 1 88 ? -5.118 -3.902 5.300 1.00 93.56 88 ARG A CA 1
ATOM 673 C C . ARG A 1 88 ? -5.858 -2.583 5.075 1.00 93.56 88 ARG A C 1
ATOM 675 O O . ARG A 1 88 ? -6.923 -2.374 5.651 1.00 93.56 88 ARG A O 1
ATOM 682 N N . PHE A 1 89 ? -5.279 -1.682 4.285 1.00 92.94 89 PHE A N 1
ATOM 683 C CA . PHE A 1 89 ? -5.894 -0.394 3.966 1.00 92.94 89 PHE A CA 1
ATOM 684 C C . PHE A 1 89 ? -6.800 -0.436 2.731 1.00 92.94 89 PHE A C 1
ATOM 686 O O . PHE A 1 89 ? -7.430 0.576 2.433 1.00 92.94 89 PHE A O 1
ATOM 693 N N . ASP A 1 90 ? -6.917 -1.580 2.052 1.00 93.31 90 ASP A N 1
ATOM 694 C CA . ASP A 1 90 ? -7.726 -1.758 0.842 1.00 93.31 90 ASP A CA 1
ATOM 695 C C . ASP A 1 90 ? -7.405 -0.710 -0.248 1.00 93.31 90 ASP A C 1
ATOM 697 O O . ASP A 1 90 ? -8.290 -0.053 -0.806 1.00 93.31 90 ASP A O 1
ATOM 701 N N . ILE A 1 91 ? -6.106 -0.507 -0.497 1.00 92.94 91 ILE A N 1
ATOM 702 C CA . ILE A 1 91 ? -5.574 0.485 -1.444 1.00 92.94 91 ILE A CA 1
ATOM 703 C C . ILE A 1 91 ? -5.222 -0.197 -2.769 1.00 92.94 91 ILE A C 1
ATOM 705 O O . ILE A 1 91 ? -4.532 -1.219 -2.794 1.00 92.94 91 ILE A O 1
ATOM 709 N N . LYS A 1 92 ? -5.653 0.405 -3.882 1.00 94.25 92 LYS A N 1
ATOM 710 C CA . LYS A 1 92 ? -5.233 0.019 -5.232 1.00 94.25 92 LYS A CA 1
ATOM 711 C C . LYS A 1 92 ? -3.806 0.500 -5.479 1.00 94.25 92 LYS A C 1
ATOM 713 O O . LYS A 1 92 ? -3.474 1.651 -5.201 1.00 94.25 92 LYS A O 1
ATOM 718 N N . VAL A 1 93 ? -2.963 -0.373 -6.008 1.00 94.62 93 VAL A N 1
ATOM 719 C CA . VAL A 1 93 ? -1.573 -0.076 -6.334 1.00 94.62 93 VAL A CA 1
ATOM 720 C C . VAL A 1 93 ? -1.389 -0.009 -7.845 1.00 94.62 93 VAL A C 1
ATOM 722 O O . VAL A 1 93 ? -1.899 -0.855 -8.578 1.00 94.62 93 VAL A O 1
ATOM 725 N N . HIS A 1 94 ? -0.648 1.001 -8.288 1.00 94.62 94 HIS A N 1
ATOM 726 C CA . HIS A 1 94 ? -0.145 1.132 -9.647 1.00 94.62 94 HIS A CA 1
ATOM 727 C C . HIS A 1 94 ? 1.365 0.899 -9.610 1.00 94.62 94 HIS A C 1
ATOM 729 O O . HIS A 1 94 ? 2.083 1.709 -9.023 1.00 94.62 94 HIS A O 1
ATOM 735 N N . CYS A 1 95 ? 1.862 -0.201 -10.172 1.00 93.12 95 CYS A N 1
ATOM 736 C CA . CYS A 1 95 ? 3.292 -0.515 -10.153 1.00 93.12 95 CYS A CA 1
ATOM 737 C C . CYS A 1 95 ? 3.812 -1.004 -11.503 1.00 93.12 95 CYS A C 1
ATOM 739 O O . CYS A 1 95 ? 3.081 -1.590 -12.298 1.00 93.12 95 CYS A O 1
ATOM 741 N N . SER A 1 96 ? 5.097 -0.750 -11.743 1.00 92.31 96 SER A N 1
ATOM 742 C CA . SER A 1 96 ? 5.819 -1.222 -12.918 1.00 92.31 96 SER A CA 1
ATOM 743 C C . SER A 1 96 ? 6.234 -2.677 -12.713 1.00 92.31 96 SER A C 1
ATOM 745 O O . SER A 1 96 ? 6.832 -3.034 -11.689 1.00 92.31 96 SER A O 1
ATOM 747 N N . LEU A 1 97 ? 5.908 -3.515 -13.687 1.00 89.69 97 LEU A N 1
ATOM 748 C CA . LEU A 1 97 ? 6.297 -4.913 -13.772 1.00 89.69 97 LEU A CA 1
ATOM 749 C C . LEU A 1 97 ? 7.583 -5.065 -14.592 1.00 89.69 97 LEU A C 1
ATOM 751 O O . LEU A 1 97 ? 8.112 -4.126 -15.192 1.00 89.69 97 LEU A O 1
ATOM 755 N N . GLU A 1 98 ? 8.112 -6.281 -14.604 1.00 85.12 98 GLU A N 1
ATOM 756 C CA . GLU A 1 98 ? 9.190 -6.634 -15.519 1.00 85.12 98 GLU A CA 1
ATOM 757 C C . GLU A 1 98 ? 8.717 -6.522 -16.979 1.00 85.12 98 GLU A C 1
ATOM 759 O O . GLU A 1 98 ? 7.550 -6.761 -17.285 1.00 85.12 98 GLU A O 1
ATOM 764 N N . GLY A 1 99 ? 9.601 -6.075 -17.873 1.00 82.00 99 GLY A N 1
ATOM 765 C CA . GLY A 1 99 ? 9.250 -5.818 -19.276 1.00 82.00 99 GLY A CA 1
ATOM 766 C C . GLY A 1 99 ? 8.513 -4.498 -19.541 1.00 82.00 99 GLY A C 1
ATOM 767 O O . GLY A 1 99 ? 8.111 -4.256 -20.672 1.00 82.00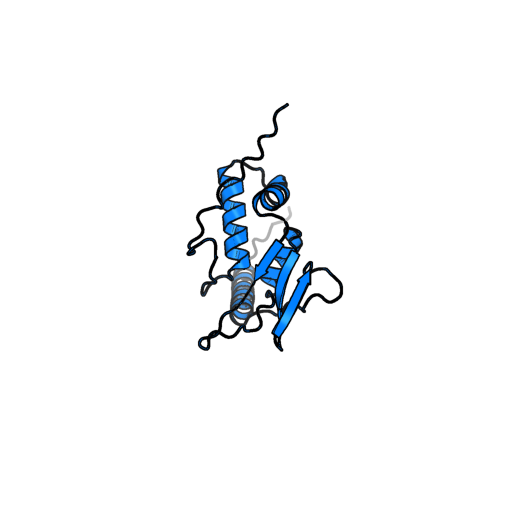 99 GLY A O 1
ATOM 768 N N . GLY A 1 100 ? 8.346 -3.627 -18.536 1.00 81.31 100 GLY A N 1
ATOM 769 C CA . GLY A 1 100 ? 7.754 -2.291 -18.715 1.00 81.31 100 GLY A CA 1
ATOM 770 C C . GLY A 1 100 ? 6.222 -2.257 -18.704 1.00 81.31 100 GLY A C 1
ATOM 771 O O . GLY A 1 100 ? 5.633 -1.193 -18.892 1.00 81.31 100 GLY A O 1
ATOM 772 N N . ALA A 1 101 ? 5.571 -3.394 -18.450 1.00 88.81 101 ALA A N 1
ATOM 773 C CA . ALA A 1 101 ? 4.133 -3.449 -18.221 1.00 88.81 101 ALA A CA 1
ATOM 774 C C . ALA A 1 101 ? 3.752 -2.760 -16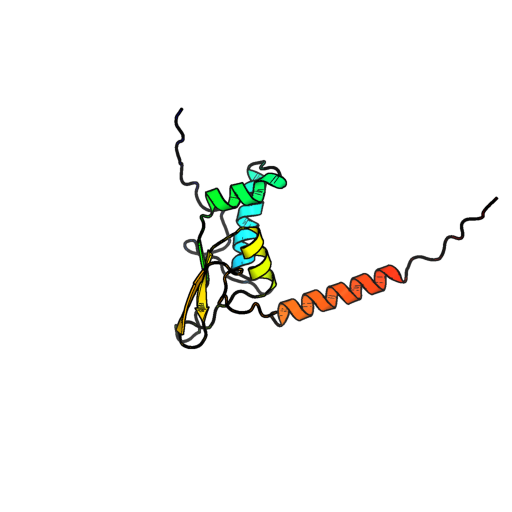.898 1.00 88.81 101 ALA A C 1
ATOM 776 O O . ALA A 1 101 ? 4.548 -2.692 -15.963 1.00 88.81 101 ALA A O 1
ATOM 777 N N . TRP A 1 102 ? 2.512 -2.285 -16.799 1.00 91.88 102 TRP A N 1
ATOM 778 C CA . TRP A 1 102 ? 1.977 -1.679 -15.580 1.00 91.88 102 TRP A CA 1
ATOM 779 C C . TRP A 1 102 ? 0.854 -2.529 -15.005 1.00 91.88 102 TRP A C 1
ATOM 781 O O . TRP A 1 102 ? -0.105 -2.863 -15.698 1.00 91.88 102 TRP A O 1
ATOM 791 N N . TYR A 1 103 ? 0.951 -2.833 -13.716 1.00 93.19 103 TYR A N 1
ATOM 792 C CA . TYR A 1 103 ? -0.150 -3.390 -12.947 1.00 93.19 103 TYR A CA 1
ATOM 793 C C . TYR A 1 103 ? -0.954 -2.265 -12.300 1.00 93.19 103 TYR A C 1
ATOM 795 O O . TYR A 1 103 ? -0.378 -1.321 -11.759 1.00 93.19 103 TYR A O 1
ATOM 803 N N . SER A 1 104 ? -2.280 -2.386 -12.323 1.00 94.69 104 SER A N 1
ATOM 804 C CA . SER A 1 104 ? -3.212 -1.455 -11.688 1.00 94.69 104 SER A CA 1
ATOM 805 C C . SER A 1 104 ? -4.359 -2.236 -11.057 1.00 94.69 104 SER A C 1
ATOM 807 O O . SER A 1 104 ? -5.275 -2.664 -11.754 1.00 94.69 104 SER A O 1
ATOM 809 N N . GLY A 1 105 ? -4.342 -2.389 -9.737 1.00 94.12 105 GLY A N 1
ATOM 810 C CA . GLY A 1 105 ? -5.366 -3.160 -9.032 1.00 94.12 105 GLY A CA 1
ATOM 811 C C . GLY A 1 105 ? -5.079 -3.282 -7.545 1.00 94.12 105 GLY A C 1
ATOM 812 O O . GLY A 1 105 ? -4.147 -2.670 -7.024 1.00 94.12 105 GLY A O 1
ATOM 813 N N . ARG A 1 106 ? -5.879 -4.059 -6.822 1.00 93.88 106 ARG A N 1
ATOM 814 C CA . ARG A 1 106 ? -5.585 -4.404 -5.428 1.00 93.88 106 ARG A CA 1
ATOM 815 C C . ARG A 1 106 ? -4.593 -5.551 -5.396 1.00 93.88 106 ARG A C 1
ATOM 817 O O . ARG A 1 106 ? -4.529 -6.379 -6.293 1.00 93.88 106 ARG A O 1
ATOM 824 N N . VAL A 1 107 ? -3.831 -5.639 -4.318 1.00 92.12 107 VAL A N 1
ATOM 825 C CA . VAL A 1 107 ? -2.898 -6.758 -4.101 1.00 92.12 107 VAL A CA 1
ATOM 826 C C . VAL A 1 107 ? -3.604 -8.099 -3.853 1.00 92.12 107 VAL A C 1
ATOM 828 O O . VAL A 1 107 ? -2.948 -9.132 -3.843 1.00 92.12 107 VAL A O 1
ATOM 831 N N . THR A 1 108 ? -4.918 -8.078 -3.620 1.00 90.75 108 THR A N 1
ATOM 832 C CA . THR A 1 108 ? -5.770 -9.259 -3.427 1.00 90.75 108 THR A CA 1
ATOM 833 C C . THR A 1 108 ? -6.476 -9.706 -4.705 1.00 90.75 108 THR A C 1
ATOM 835 O O . THR A 1 108 ? -7.156 -10.727 -4.677 1.00 90.75 108 THR A O 1
ATOM 838 N N . ASP A 1 109 ? -6.375 -8.937 -5.791 1.00 92.44 109 ASP A N 1
ATOM 839 C CA . ASP A 1 109 ? -7.080 -9.240 -7.035 1.00 92.44 109 ASP A CA 1
ATOM 840 C C . ASP A 1 109 ? -6.402 -10.404 -7.774 1.00 92.44 109 ASP A C 1
ATOM 842 O O . ASP A 1 109 ? -5.190 -10.623 -7.677 1.00 92.44 109 ASP A O 1
ATOM 846 N N . VAL A 1 110 ? -7.194 -11.159 -8.538 1.00 86.38 110 VAL A N 1
ATOM 847 C CA . VAL A 1 110 ? -6.684 -12.238 -9.393 1.00 86.38 110 VAL A CA 1
ATOM 848 C C . VAL A 1 110 ? -5.800 -11.621 -10.479 1.00 86.38 110 VAL A C 1
ATOM 850 O O . VAL A 1 110 ? -6.236 -10.734 -11.206 1.00 86.38 110 VAL A O 1
ATOM 853 N N . GLY A 1 111 ? -4.545 -12.068 -10.572 1.00 84.19 111 GLY A N 1
ATOM 854 C CA . GLY A 1 111 ? -3.542 -11.479 -11.470 1.00 84.19 111 GLY A CA 1
ATOM 855 C C . GLY A 1 111 ? -2.662 -10.403 -10.824 1.00 84.19 111 GLY A C 1
ATOM 856 O O . GLY A 1 111 ? -1.801 -9.840 -11.500 1.00 84.19 111 GLY A O 1
ATOM 857 N N . ALA A 1 112 ? -2.823 -10.138 -9.522 1.00 89.00 112 ALA A N 1
ATOM 858 C CA . ALA A 1 112 ? -1.876 -9.317 -8.779 1.00 89.00 112 ALA A CA 1
ATOM 859 C C . ALA A 1 112 ? -0.472 -9.953 -8.779 1.00 89.00 112 ALA A C 1
ATOM 861 O O . ALA A 1 112 ? -0.340 -11.172 -8.621 1.00 89.00 112 ALA A O 1
ATOM 862 N N . PRO A 1 113 ? 0.599 -9.148 -8.914 1.00 89.12 113 PRO A N 1
ATOM 863 C CA . PRO A 1 113 ? 1.953 -9.673 -8.897 1.00 89.12 113 PRO A CA 1
ATOM 864 C C . PRO A 1 113 ? 2.268 -10.306 -7.538 1.00 89.12 113 PRO A C 1
ATOM 866 O O . PRO A 1 113 ? 1.948 -9.755 -6.478 1.00 89.12 113 PRO A O 1
ATOM 869 N N . ALA A 1 114 ? 2.914 -11.473 -7.570 1.00 88.75 114 ALA A N 1
ATOM 870 C CA . ALA A 1 114 ? 3.184 -12.244 -6.367 1.00 88.75 114 ALA A C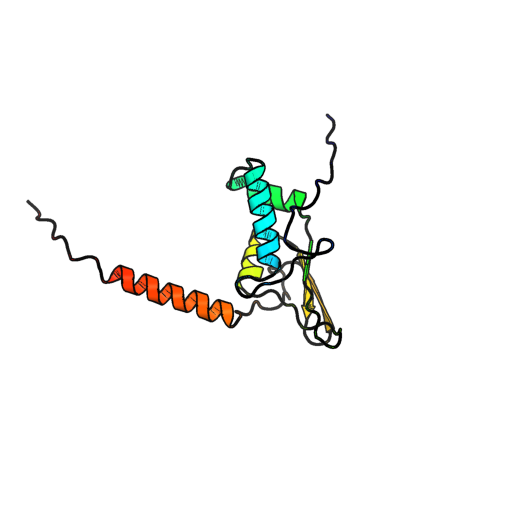A 1
ATOM 871 C C . ALA A 1 114 ? 4.123 -11.472 -5.414 1.00 88.75 114 ALA A C 1
ATOM 873 O O . ALA A 1 114 ? 5.206 -11.035 -5.819 1.00 88.75 114 ALA A O 1
ATOM 874 N N . PRO A 1 115 ? 3.756 -11.311 -4.131 1.00 89.38 115 PRO A N 1
ATOM 875 C CA . PRO A 1 115 ? 4.592 -10.607 -3.174 1.00 89.38 115 PRO A CA 1
ATOM 876 C C . PRO A 1 115 ? 5.853 -11.403 -2.832 1.00 89.38 115 PRO A C 1
ATOM 878 O O . PRO A 1 115 ? 5.791 -12.462 -2.209 1.00 89.38 115 PRO A O 1
ATOM 881 N N . ILE A 1 116 ? 7.021 -10.839 -3.136 1.00 88.56 116 ILE A N 1
ATOM 882 C CA . ILE A 1 116 ? 8.312 -11.454 -2.810 1.00 88.56 116 ILE A CA 1
ATOM 883 C C . ILE A 1 116 ? 8.917 -10.775 -1.576 1.00 88.56 116 ILE A C 1
ATOM 885 O O . ILE A 1 116 ? 8.864 -9.553 -1.402 1.00 88.56 116 ILE A O 1
ATOM 889 N N . LEU A 1 117 ? 9.506 -11.572 -0.683 1.00 87.25 117 LEU A N 1
ATOM 890 C CA . LEU A 1 117 ? 10.301 -11.048 0.427 1.00 87.25 117 LEU A CA 1
ATOM 891 C C . LEU A 1 117 ? 11.589 -10.408 -0.099 1.00 87.25 117 LEU A C 1
ATOM 893 O O . LEU A 1 117 ? 12.320 -11.009 -0.887 1.00 87.25 117 LEU A O 1
ATOM 897 N N . THR A 1 118 ? 11.939 -9.226 0.398 1.00 85.06 118 THR A N 1
ATOM 898 C CA . THR A 1 118 ? 13.254 -8.644 0.104 1.00 85.06 118 THR A CA 1
ATOM 899 C C . THR A 1 118 ? 14.347 -9.307 0.945 1.00 85.06 11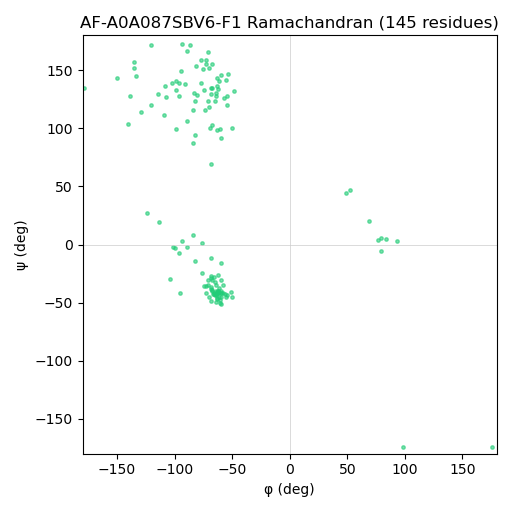8 THR A C 1
ATOM 901 O O . THR A 1 118 ? 14.093 -9.869 2.014 1.00 85.06 118 THR A O 1
ATOM 904 N N . SER A 1 119 ? 15.601 -9.217 0.498 1.00 83.38 119 SER A N 1
ATOM 905 C CA . SER A 1 119 ? 16.754 -9.711 1.266 1.00 83.38 119 SER A CA 1
ATOM 906 C C . SER A 1 119 ? 16.868 -9.048 2.648 1.00 83.38 119 SER A C 1
ATOM 908 O O . SER A 1 119 ? 17.247 -9.703 3.620 1.00 83.38 119 SER A O 1
ATOM 910 N N . GLY A 1 120 ? 16.499 -7.767 2.759 1.00 80.44 120 GLY A N 1
ATOM 911 C CA . GLY A 1 120 ? 16.418 -7.049 4.034 1.00 80.44 120 GLY A CA 1
ATOM 912 C C . GLY A 1 120 ? 15.315 -7.593 4.947 1.00 80.44 120 GLY A C 1
ATOM 913 O O . GLY A 1 120 ? 15.546 -7.819 6.133 1.00 80.44 120 GLY A O 1
ATOM 914 N N . GLN A 1 121 ? 14.138 -7.895 4.393 1.00 84.19 121 GLN A N 1
ATOM 915 C CA . GLN A 1 121 ? 13.034 -8.485 5.157 1.00 84.19 121 GLN A CA 1
ATOM 916 C C . GLN A 1 121 ? 13.357 -9.892 5.653 1.00 84.19 121 GLN A C 1
ATOM 918 O O . GLN A 1 121 ? 13.093 -10.193 6.815 1.00 84.19 121 GLN A O 1
ATOM 923 N N . ARG A 1 122 ? 13.972 -10.732 4.808 1.00 85.31 122 ARG A N 1
ATOM 924 C CA . ARG A 1 122 ? 14.422 -12.075 5.207 1.00 85.31 122 ARG A CA 1
ATOM 925 C C . ARG A 1 122 ? 15.341 -12.018 6.427 1.00 85.31 122 ARG A C 1
ATOM 927 O O . ARG A 1 122 ? 15.137 -12.777 7.369 1.00 85.31 122 ARG A O 1
ATOM 934 N N . ARG A 1 123 ? 16.308 -11.094 6.437 1.00 82.56 123 ARG A N 1
ATOM 935 C CA . ARG A 1 123 ? 17.223 -10.888 7.573 1.00 82.56 123 ARG A CA 1
ATOM 936 C C . ARG A 1 123 ? 16.490 -10.430 8.834 1.00 82.56 123 ARG A C 1
ATOM 938 O O . ARG A 1 123 ? 16.699 -11.002 9.897 1.00 82.56 123 ARG A O 1
ATOM 945 N N . MET A 1 124 ? 15.586 -9.460 8.708 1.00 80.00 124 MET A N 1
ATOM 946 C CA . MET A 1 124 ? 14.810 -8.939 9.839 1.00 80.00 124 MET A CA 1
ATOM 947 C C . MET A 1 124 ?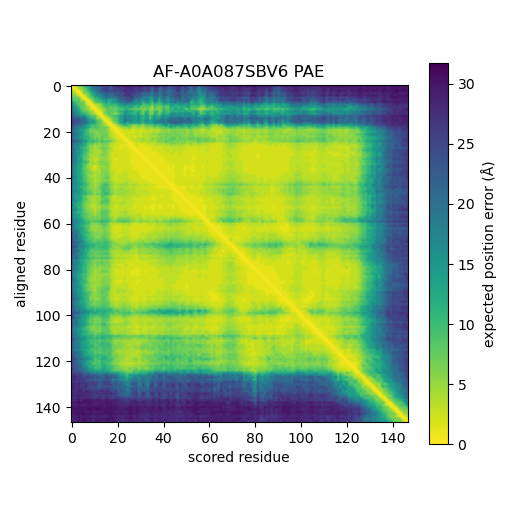 13.913 -10.005 10.490 1.00 80.00 124 MET A C 1
ATOM 949 O O . MET A 1 124 ? 13.812 -10.060 11.713 1.00 80.00 124 MET A O 1
ATOM 953 N N . ILE A 1 125 ? 13.258 -10.848 9.686 1.00 79.94 125 ILE A N 1
ATOM 954 C CA . ILE A 1 125 ? 12.370 -11.906 10.189 1.00 79.94 125 ILE A CA 1
ATOM 955 C C . ILE A 1 125 ? 13.187 -13.006 10.881 1.00 79.94 125 ILE A C 1
ATOM 957 O O . ILE A 1 125 ? 12.851 -13.392 11.998 1.00 79.94 125 ILE A O 1
ATOM 961 N N . LYS A 1 126 ? 14.296 -13.450 10.270 1.00 72.00 126 LYS A N 1
ATOM 962 C CA . LYS A 1 126 ? 15.193 -14.452 10.872 1.00 72.00 126 LYS A CA 1
ATOM 963 C C . LYS A 1 126 ? 15.819 -13.965 12.185 1.00 72.00 126 LYS A C 1
ATOM 965 O O . LYS A 1 126 ? 15.845 -14.716 13.152 1.00 72.00 126 LYS A O 1
ATOM 970 N N . GLY A 1 127 ? 16.249 -12.702 12.254 1.00 62.19 127 GLY A N 1
ATOM 971 C CA . GLY A 1 127 ? 16.826 -12.127 13.476 1.00 62.19 127 GLY A CA 1
ATOM 972 C C . GLY A 1 127 ? 15.841 -12.055 14.651 1.00 62.19 127 GLY A C 1
ATOM 973 O O . GLY A 1 127 ? 16.226 -12.279 15.794 1.00 62.19 127 GLY A O 1
ATOM 974 N N . LYS A 1 128 ? 14.548 -11.810 14.387 1.00 57.25 128 LYS A N 1
ATOM 975 C CA . LYS A 1 128 ? 13.510 -11.837 15.432 1.00 57.25 128 LYS A CA 1
ATOM 976 C C . LYS A 1 128 ? 13.201 -13.249 15.931 1.00 57.25 128 LYS A C 1
ATOM 978 O O . LYS A 1 128 ? 12.933 -13.403 17.117 1.00 57.25 128 LYS A O 1
ATOM 983 N N . ALA A 1 129 ? 13.250 -14.258 15.060 1.00 57.28 129 ALA A N 1
ATOM 984 C CA . ALA A 1 129 ? 13.049 -15.651 15.461 1.00 57.28 129 ALA A CA 1
ATOM 985 C C . ALA A 1 129 ? 14.146 -16.129 16.432 1.00 57.28 129 ALA A C 1
ATOM 987 O O . ALA A 1 129 ? 13.827 -16.745 17.443 1.00 57.28 129 ALA A O 1
ATOM 988 N N . ALA A 1 130 ? 15.408 -15.759 16.184 1.00 52.44 130 ALA A N 1
ATOM 989 C CA . ALA A 1 1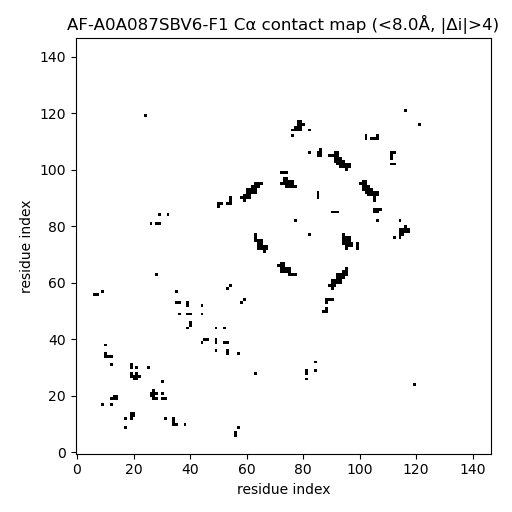30 ? 16.523 -16.072 17.082 1.00 52.44 130 ALA A CA 1
ATOM 990 C C . ALA A 1 130 ? 16.369 -15.412 18.469 1.00 52.44 130 ALA A C 1
ATOM 992 O O . ALA A 1 130 ? 16.452 -16.088 19.489 1.00 52.44 130 ALA A O 1
ATOM 993 N N . CYS A 1 131 ? 16.026 -14.118 18.515 1.00 42.97 131 CYS A N 1
ATOM 994 C CA . CYS A 1 131 ? 15.822 -13.393 19.777 1.00 42.97 131 CYS A CA 1
ATOM 995 C C . CYS A 1 131 ? 14.620 -13.918 20.599 1.00 42.97 131 CYS A C 1
ATOM 997 O O . CYS A 1 131 ? 14.643 -13.894 21.830 1.00 42.97 131 CYS A O 1
ATOM 999 N N . MET A 1 132 ? 13.560 -14.406 19.940 1.00 46.22 132 MET A N 1
ATOM 1000 C CA . MET A 1 132 ? 12.405 -15.015 20.621 1.00 46.22 132 MET A CA 1
ATOM 1001 C C . MET A 1 132 ? 12.729 -16.403 21.195 1.00 46.22 132 MET A C 1
ATOM 1003 O O . MET A 1 132 ? 12.253 -16.727 22.284 1.00 46.22 132 MET A O 1
ATOM 1007 N N . ALA A 1 133 ? 13.560 -17.191 20.504 1.00 51.53 133 ALA A N 1
ATOM 1008 C CA . ALA A 1 133 ? 14.026 -18.493 20.982 1.00 51.53 133 ALA A CA 1
ATOM 1009 C C . ALA A 1 133 ? 14.963 -18.367 22.201 1.00 51.53 133 ALA A C 1
ATOM 1011 O O . ALA A 1 133 ? 14.867 -19.148 23.143 1.00 51.53 133 ALA A O 1
ATOM 1012 N N . GLU A 1 134 ? 15.808 -17.333 22.258 1.00 47.66 134 GLU A N 1
ATOM 1013 C CA . GLU A 1 134 ? 16.664 -17.080 23.431 1.00 47.66 134 GLU A CA 1
ATOM 1014 C C . GLU A 1 134 ? 15.879 -16.652 24.682 1.00 47.66 134 GLU A C 1
ATOM 1016 O O . GLU A 1 134 ? 16.319 -16.897 25.806 1.00 47.66 134 GLU A O 1
ATOM 1021 N N . ARG A 1 135 ? 14.700 -16.032 24.525 1.00 47.94 135 ARG A N 1
ATOM 1022 C CA . ARG A 1 135 ? 13.845 -15.649 25.664 1.00 47.94 135 ARG A CA 1
ATOM 1023 C C . ARG A 1 135 ? 13.086 -16.818 26.284 1.00 47.94 135 ARG A C 1
ATOM 1025 O O . ARG A 1 135 ? 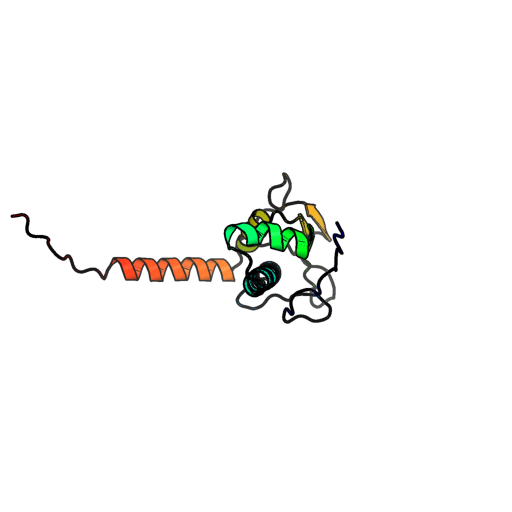12.729 -16.732 27.455 1.00 47.94 135 ARG A O 1
ATOM 1032 N N . THR A 1 136 ? 12.843 -17.891 25.537 1.00 53.19 136 THR A N 1
ATOM 1033 C CA . THR A 1 136 ? 12.101 -19.067 26.025 1.00 53.19 136 THR A CA 1
ATOM 1034 C C . THR A 1 136 ? 12.972 -20.040 26.822 1.00 53.19 136 THR A C 1
ATOM 1036 O O . THR A 1 136 ? 12.440 -20.855 27.562 1.00 53.19 136 THR A O 1
ATOM 1039 N N . LEU A 1 137 ? 14.302 -19.915 26.752 1.00 52.84 137 LEU A N 1
ATOM 1040 C CA . LEU A 1 137 ? 15.249 -20.758 27.496 1.00 52.84 137 LEU A CA 1
ATOM 1041 C C . LEU A 1 137 ? 15.691 -20.165 28.851 1.00 52.84 137 LEU A C 1
ATOM 1043 O O . LEU A 1 137 ? 16.530 -20.751 29.528 1.00 52.84 137 LEU A O 1
ATOM 1047 N N . LYS A 1 138 ? 15.156 -19.004 29.264 1.00 51.12 138 LYS A N 1
ATOM 1048 C CA . LYS A 1 138 ? 15.577 -18.274 30.482 1.00 51.12 138 LYS A CA 1
ATOM 1049 C C . LYS A 1 138 ? 14.533 -18.199 31.604 1.00 51.12 138 LYS A C 1
ATOM 1051 O O . LYS A 1 138 ? 14.665 -17.360 32.491 1.00 51.12 138 LYS A O 1
ATOM 1056 N N . THR A 1 139 ? 13.518 -19.061 31.615 1.00 46.47 139 THR A N 1
ATOM 1057 C CA . THR A 1 139 ? 12.640 -19.217 32.790 1.00 46.47 139 THR A CA 1
ATOM 1058 C C . THR A 1 139 ? 13.102 -20.435 33.596 1.00 46.47 139 THR A C 1
ATOM 1060 O O . THR A 1 139 ? 12.791 -21.559 33.203 1.00 46.47 139 THR A O 1
ATOM 1063 N N . PRO A 1 140 ? 13.876 -20.276 34.689 1.00 48.22 140 PRO A N 1
ATOM 1064 C CA . PRO A 1 140 ? 14.076 -21.376 35.614 1.00 48.22 140 PRO A CA 1
ATOM 1065 C C . PRO A 1 140 ? 12.732 -21.736 36.250 1.00 48.22 140 PRO A C 1
ATOM 1067 O O . PRO A 1 140 ? 11.968 -20.886 36.704 1.00 48.22 140 PRO A O 1
ATOM 1070 N N . ASN A 1 141 ? 12.475 -23.032 36.203 1.00 51.38 141 ASN A N 1
ATOM 1071 C CA . ASN A 1 141 ? 11.332 -23.770 36.702 1.00 51.38 141 ASN A CA 1
ATOM 1072 C C . ASN A 1 141 ? 11.029 -23.399 38.171 1.00 51.38 141 ASN A C 1
ATOM 1074 O O . ASN A 1 141 ? 11.697 -23.880 39.084 1.00 51.38 141 ASN A O 1
ATOM 1078 N N . LEU A 1 142 ? 10.045 -22.527 38.416 1.00 47.72 142 LEU A N 1
ATOM 1079 C CA . LEU A 1 142 ? 9.476 -22.340 39.753 1.00 47.72 142 LEU A CA 1
ATOM 1080 C C . LEU A 1 142 ? 8.442 -23.445 39.963 1.00 47.72 142 LEU A C 1
ATOM 1082 O O . LEU A 1 142 ? 7.294 -23.342 39.535 1.00 47.72 142 LEU A O 1
ATOM 1086 N N . ALA A 1 143 ? 8.908 -24.528 40.583 1.00 47.16 143 ALA A N 1
ATOM 1087 C CA . ALA A 1 143 ? 8.076 -25.604 41.086 1.00 47.16 143 ALA A CA 1
ATOM 1088 C C . ALA A 1 143 ? 7.012 -25.030 42.034 1.00 47.16 143 ALA A C 1
ATOM 1090 O O . ALA A 1 143 ? 7.332 -24.399 43.041 1.00 47.16 143 ALA A O 1
ATOM 1091 N N . ILE A 1 144 ? 5.746 -25.244 41.689 1.00 54.19 144 ILE A N 1
ATOM 1092 C CA . ILE A 1 144 ? 4.598 -24.956 42.546 1.00 54.19 144 ILE A CA 1
ATOM 1093 C C . ILE A 1 144 ? 4.431 -26.177 43.461 1.00 54.19 144 ILE A C 1
ATOM 1095 O O . ILE A 1 144 ? 4.167 -27.263 42.937 1.00 54.19 144 ILE A O 1
ATOM 1099 N N . PRO A 1 145 ? 4.586 -26.067 44.792 1.00 50.09 145 PRO A N 1
ATOM 1100 C CA . PRO A 1 145 ? 4.244 -27.169 45.675 1.00 50.09 145 PRO A CA 1
ATOM 1101 C C . PRO A 1 145 ? 2.716 -27.261 45.762 1.00 50.09 145 PRO A C 1
ATOM 1103 O O . PRO A 1 145 ? 2.053 -26.336 46.231 1.00 50.09 145 PRO A O 1
ATOM 1106 N N . PHE A 1 146 ? 2.157 -28.372 45.282 1.00 43.09 146 PHE A N 1
ATOM 1107 C CA . PHE A 1 146 ? 0.794 -28.770 45.623 1.00 43.09 146 PHE A CA 1
ATOM 1108 C C . PHE A 1 146 ? 0.765 -29.167 47.102 1.00 43.09 146 PHE A C 1
ATOM 1110 O O . PHE A 1 146 ? 1.618 -29.928 47.561 1.00 43.09 146 PHE A O 1
ATOM 1117 N N . ARG A 1 147 ? -0.195 -28.599 47.829 1.00 51.31 147 ARG A N 1
ATOM 1118 C CA . ARG A 1 147 ? -0.535 -28.936 49.210 1.00 51.31 147 ARG A CA 1
ATOM 1119 C C . ARG A 1 147 ? -1.743 -29.858 49.214 1.00 51.31 147 ARG A C 1
ATOM 1121 O O . ARG A 1 147 ? -2.608 -29.655 48.333 1.00 51.31 147 ARG A O 1
#

Foldseek 3Di:
DDPPPPLDDQQDQPDPPPFFCADLQGHRLVSSLVSQLVVCVVVVNDPVCSLVSSCSNVDQEDEFWDADPVRDTDWRQAAPVSLVVQVVSNHWYWTAHPPRDIDTGRCPDDVRPDHHHDPSRVVVVVVVVVVVVVVVVPDDDPDDDDD

Mean predicted aligned error: 10.62 Å

Nearest PDB structures (foldseek):
  5hv2-assembly1_A  TM=3.943E-01  e=4.713E+00  Listeria monocytogenes
  8bky-assembly1_A  TM=2.670E-01  e=6.493E+00  Streptomyces coelicolor A3(2)
  6rc8-assembly1_B  TM=2.504E-01  e=9.537E+00  Serratia entomophila
  9ezm-assembly1_A  TM=2.566E-01  e=8.945E+00  Halogeometricum borinquense DSM 11551